Protein AF-A0A945YII3-F1 (afdb_monomer_lite)

pLDDT: mean 73.02, std 13.44, range [44.12, 91.0]

Structure (mmCIF, N/CA/C/O backbone):
data_AF-A0A945YII3-F1
#
_entry.id   AF-A0A945YII3-F1
#
loop_
_atom_site.group_PDB
_atom_site.id
_atom_site.type_symbol
_atom_site.label_atom_id
_atom_site.label_alt_id
_atom_site.label_comp_id
_atom_site.label_asym_id
_atom_site.label_entity_id
_atom_site.label_seq_id
_atom_site.pdbx_PDB_ins_code
_atom_site.Cartn_x
_atom_site.Cartn_y
_atom_site.Cartn_z
_atom_site.occupancy
_atom_site.B_iso_or_equiv
_atom_site.auth_seq_id
_atom_site.auth_comp_id
_atom_site.auth_asym_id
_atom_site.auth_atom_id
_atom_site.pdbx_PDB_model_num
ATOM 1 N N . GLY A 1 1 ? 4.136 -10.568 -0.732 1.00 59.59 1 GLY A N 1
ATOM 2 C CA . GLY A 1 1 ? 5.066 -9.845 0.156 1.00 59.59 1 GLY A CA 1
ATOM 3 C C . GLY A 1 1 ? 4.601 -8.421 0.384 1.00 59.59 1 GLY A C 1
ATOM 4 O O . GLY A 1 1 ? 4.103 -8.133 1.459 1.00 59.59 1 GLY A O 1
ATOM 5 N N . TYR A 1 2 ? 4.696 -7.560 -0.635 1.00 69.31 2 TYR A N 1
ATOM 6 C CA . TYR A 1 2 ? 4.337 -6.136 -0.545 1.00 69.31 2 TYR A CA 1
ATOM 7 C C . TYR A 1 2 ? 2.895 -5.870 -0.062 1.00 69.31 2 TYR A C 1
ATOM 9 O O . TYR A 1 2 ? 2.697 -5.100 0.868 1.00 69.31 2 TYR A O 1
ATOM 17 N N . SER A 1 3 ? 1.903 -6.601 -0.580 1.00 70.44 3 SER A N 1
ATOM 18 C CA . SER A 1 3 ? 0.491 -6.481 -0.163 1.00 70.44 3 SER A CA 1
ATOM 19 C C . SER A 1 3 ? 0.205 -6.881 1.295 1.00 70.44 3 SER A C 1
ATOM 21 O O . SER A 1 3 ? -0.774 -6.436 1.895 1.00 70.44 3 SER A O 1
ATOM 23 N N . ILE A 1 4 ? 1.061 -7.715 1.900 1.00 77.50 4 ILE A N 1
ATOM 24 C CA . ILE A 1 4 ? 0.926 -8.106 3.312 1.00 77.50 4 ILE A CA 1
ATOM 25 C C . ILE A 1 4 ? 1.298 -6.926 4.216 1.00 77.50 4 ILE A C 1
ATOM 27 O O . ILE A 1 4 ? 0.677 -6.751 5.261 1.00 77.50 4 ILE A O 1
ATOM 31 N N . ASN A 1 5 ? 2.251 -6.087 3.795 1.00 80.31 5 ASN A N 1
ATOM 32 C CA . ASN A 1 5 ? 2.647 -4.894 4.541 1.00 80.31 5 ASN A CA 1
ATOM 33 C C . ASN A 1 5 ? 1.463 -3.929 4.716 1.00 80.31 5 ASN A C 1
ATOM 35 O O . ASN A 1 5 ? 1.183 -3.503 5.832 1.00 80.31 5 ASN A O 1
ATOM 39 N N . ASP A 1 6 ? 0.704 -3.670 3.649 1.00 76.62 6 ASP A N 1
ATOM 40 C CA . ASP A 1 6 ? -0.496 -2.825 3.726 1.00 76.62 6 ASP A CA 1
ATOM 41 C C . ASP A 1 6 ? -1.570 -3.432 4.640 1.00 76.62 6 ASP A C 1
ATOM 43 O O . ASP A 1 6 ? -2.209 -2.735 5.427 1.00 76.62 6 ASP A O 1
ATOM 47 N N . THR A 1 7 ? -1.719 -4.755 4.598 1.00 76.31 7 THR A N 1
ATOM 48 C CA . THR A 1 7 ? -2.698 -5.486 5.409 1.00 76.31 7 THR A CA 1
ATOM 49 C C . THR A 1 7 ? -2.372 -5.416 6.907 1.00 76.31 7 THR A C 1
ATOM 51 O O . THR A 1 7 ? -3.257 -5.141 7.717 1.00 76.31 7 THR A O 1
ATOM 54 N N . ILE A 1 8 ? -1.103 -5.605 7.290 1.00 82.81 8 ILE A N 1
ATOM 55 C CA . ILE A 1 8 ? -0.662 -5.546 8.694 1.00 82.81 8 ILE A CA 1
ATOM 56 C C . ILE A 1 8 ? -0.890 -4.147 9.274 1.00 82.81 8 ILE A C 1
ATOM 58 O O . ILE A 1 8 ? -1.444 -4.035 10.364 1.00 82.81 8 ILE A O 1
ATOM 62 N N . VAL A 1 9 ? -0.526 -3.086 8.545 1.00 82.25 9 VAL A N 1
ATOM 63 C CA . VAL A 1 9 ? -0.659 -1.703 9.041 1.00 82.25 9 VAL A CA 1
ATOM 64 C C . VAL A 1 9 ? -2.130 -1.319 9.247 1.00 82.25 9 VAL A C 1
ATOM 66 O O . VAL A 1 9 ? -2.460 -0.659 10.233 1.00 82.25 9 VAL A O 1
ATOM 69 N N . VAL A 1 10 ? -3.033 -1.752 8.358 1.00 78.25 10 VAL A N 1
ATOM 70 C CA . VAL A 1 10 ? -4.478 -1.504 8.507 1.00 78.25 10 VAL A CA 1
ATOM 71 C C . VAL A 1 10 ? -5.037 -2.229 9.734 1.00 78.25 10 VAL A C 1
ATOM 73 O O . VAL A 1 10 ? -5.732 -1.612 10.543 1.00 78.25 10 VAL A O 1
ATOM 76 N N . PHE A 1 11 ? -4.722 -3.516 9.912 1.00 81.81 11 PHE A N 1
ATOM 77 C CA . PHE A 1 11 ? -5.215 -4.283 11.061 1.00 81.81 11 PHE A CA 1
ATOM 78 C C . PHE A 1 11 ? -4.643 -3.802 12.394 1.00 81.81 11 PHE A C 1
ATOM 80 O O . PHE A 1 11 ? -5.370 -3.768 13.390 1.00 81.81 11 PHE A O 1
ATOM 87 N N . ASP A 1 12 ? -3.373 -3.405 12.416 1.00 85.69 12 ASP A N 1
ATOM 88 C CA . ASP A 1 12 ? -2.735 -2.848 13.605 1.00 85.69 12 ASP A CA 1
ATOM 89 C C . ASP A 1 12 ? -3.417 -1.540 14.026 1.00 85.69 12 ASP A C 1
ATOM 91 O O . ASP A 1 12 ? -3.818 -1.388 15.182 1.00 85.69 12 ASP A O 1
ATOM 95 N N . ARG A 1 13 ? -3.713 -0.645 13.070 1.00 85.44 13 ARG A N 1
ATOM 96 C CA . ARG A 1 13 ? -4.408 0.608 13.389 1.00 85.44 13 ARG A CA 1
ATOM 97 C C . ARG A 1 13 ? -5.836 0.398 13.874 1.00 85.44 13 ARG A C 1
ATOM 99 O O . ARG A 1 13 ? -6.279 1.114 14.768 1.00 85.44 13 ARG A O 1
ATOM 106 N N . ILE A 1 14 ? -6.560 -0.575 13.321 1.00 79.75 14 ILE A N 1
ATOM 107 C CA . ILE A 1 14 ? -7.900 -0.925 13.812 1.00 79.75 14 ILE A CA 1
ATOM 108 C C . ILE A 1 14 ? -7.822 -1.378 15.277 1.00 79.75 14 ILE A C 1
ATOM 110 O O . ILE A 1 14 ? -8.618 -0.917 16.094 1.00 79.75 14 ILE A O 1
ATOM 114 N N . ARG A 1 15 ? -6.843 -2.223 15.638 1.00 81.12 15 ARG A N 1
ATOM 115 C CA . ARG A 1 15 ? -6.616 -2.634 17.037 1.00 81.12 15 ARG A CA 1
ATOM 116 C C . ARG A 1 15 ? -6.259 -1.456 17.941 1.00 81.12 15 ARG A C 1
ATOM 118 O O . ARG A 1 15 ? -6.734 -1.393 19.072 1.00 81.12 15 ARG A O 1
ATOM 125 N N . GLU A 1 16 ? -5.444 -0.528 17.455 1.00 82.38 16 GLU A N 1
ATOM 126 C CA . GLU A 1 16 ? -5.038 0.653 18.214 1.00 82.38 16 GLU A CA 1
ATOM 127 C C . GLU A 1 16 ? -6.215 1.609 18.474 1.00 82.38 16 GLU A C 1
ATOM 129 O O . GLU A 1 16 ? -6.444 2.016 19.613 1.00 82.38 16 GLU A O 1
ATOM 134 N N . GLU A 1 17 ? -7.018 1.920 17.450 1.00 81.19 17 GLU A N 1
ATOM 135 C CA . GLU A 1 17 ? -8.185 2.806 17.580 1.00 81.19 17 GLU A CA 1
ATOM 136 C C . GLU A 1 17 ? -9.286 2.196 18.462 1.00 81.19 17 GLU A C 1
ATOM 138 O O . GLU A 1 17 ? -9.948 2.935 19.191 1.00 81.19 17 GLU A O 1
ATOM 143 N N . LEU A 1 18 ? -9.436 0.864 18.460 1.00 75.62 18 LEU A N 1
ATOM 144 C CA . LEU A 1 18 ? -10.326 0.133 19.373 1.00 75.62 18 LEU A CA 1
ATOM 145 C C . LEU A 1 18 ? -9.915 0.277 20.843 1.00 75.62 18 LEU A C 1
ATOM 147 O O . LEU A 1 18 ? -10.773 0.329 21.720 1.00 75.62 18 LEU A O 1
ATOM 151 N N . LYS A 1 19 ? -8.609 0.344 21.126 1.00 77.12 19 LYS A N 1
ATOM 152 C CA . LYS A 1 19 ? -8.090 0.524 22.488 1.00 77.12 19 LYS A CA 1
ATOM 153 C C . LYS A 1 19 ? -8.186 1.978 22.955 1.00 77.12 19 LYS A C 1
ATOM 155 O O . LYS A 1 19 ? -8.417 2.217 24.136 1.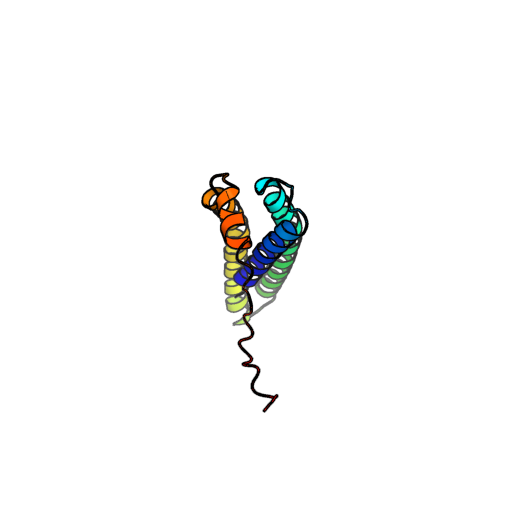00 77.12 19 LYS A O 1
ATOM 160 N N . LEU A 1 20 ? -7.976 2.933 22.048 1.00 77.62 20 LEU A N 1
ATOM 161 C CA . LEU A 1 20 ? -7.976 4.367 22.353 1.00 77.62 20 LEU A CA 1
ATOM 162 C C . LEU A 1 20 ? -9.386 4.949 22.520 1.00 77.62 20 LEU A C 1
ATOM 164 O O . LEU A 1 20 ? -9.550 5.885 23.295 1.00 77.62 20 LEU A O 1
ATOM 168 N N . ASN A 1 21 ? -10.391 4.405 21.824 1.00 72.81 21 ASN A N 1
ATOM 169 C CA . ASN A 1 21 ? -11.757 4.934 21.847 1.00 72.81 21 ASN A CA 1
ATOM 170 C C . ASN A 1 21 ? -12.791 3.839 22.195 1.00 72.81 21 ASN A C 1
ATOM 172 O O . ASN A 1 21 ? -13.538 3.389 21.319 1.00 72.81 21 ASN A O 1
ATOM 176 N N . PRO A 1 22 ? -12.860 3.402 23.468 1.00 66.81 22 PRO A N 1
ATOM 177 C CA . PRO A 1 22 ? -13.756 2.322 23.890 1.00 66.81 22 P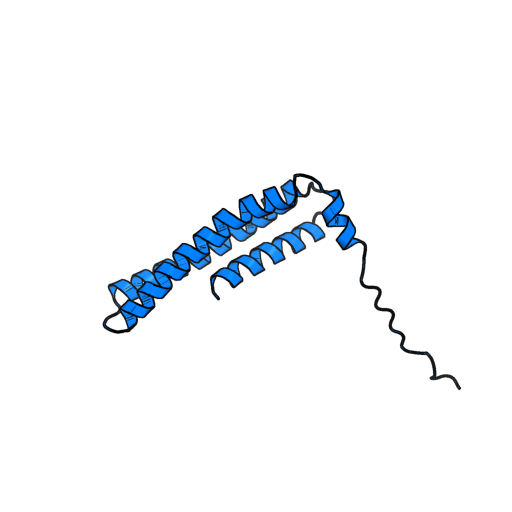RO A CA 1
ATOM 178 C C . PRO A 1 22 ? -15.250 2.670 23.738 1.00 66.81 22 PRO A C 1
ATOM 180 O O . PRO A 1 22 ? -16.057 1.801 23.412 1.00 66.81 22 PRO A O 1
ATOM 183 N N . ASP A 1 23 ? -15.637 3.942 23.877 1.00 67.56 23 ASP A N 1
ATOM 184 C CA . ASP A 1 23 ? -17.052 4.347 23.872 1.00 67.56 23 ASP A CA 1
ATOM 185 C C . ASP A 1 23 ? -17.642 4.564 22.459 1.00 67.56 23 ASP A C 1
ATOM 187 O O . ASP A 1 23 ? -18.852 4.433 22.243 1.00 67.56 23 ASP A O 1
ATOM 191 N N . THR A 1 24 ? -16.810 4.807 21.441 1.00 68.38 24 THR A N 1
ATOM 192 C CA . THR A 1 24 ? -17.260 5.107 20.064 1.00 68.38 24 THR A CA 1
ATOM 193 C C . THR A 1 24 ? -17.713 3.879 19.286 1.00 68.38 24 THR A C 1
ATOM 195 O O . THR A 1 24 ? -17.056 2.844 19.306 1.00 68.38 24 THR A O 1
ATOM 198 N N . LYS A 1 25 ? -18.813 4.001 18.527 1.00 74.44 25 LYS A N 1
ATOM 199 C CA . LYS A 1 25 ? -19.362 2.912 17.699 1.00 74.44 25 LYS A CA 1
ATOM 200 C C . LYS A 1 25 ? -18.262 2.274 16.853 1.00 74.44 25 LYS A C 1
ATOM 202 O O . LYS A 1 25 ? -17.503 2.976 16.197 1.00 74.44 25 LYS A O 1
ATOM 207 N N . LEU A 1 26 ? -18.244 0.941 16.801 1.00 68.31 26 LEU A N 1
ATOM 208 C CA . LEU A 1 26 ? -17.283 0.159 16.012 1.00 68.31 26 LEU A CA 1
ATOM 209 C C . LEU A 1 26 ? -17.144 0.699 14.576 1.00 68.31 26 LEU A C 1
ATOM 211 O O . LEU A 1 26 ? -16.043 0.889 14.080 1.00 68.31 26 LEU A O 1
ATOM 215 N N 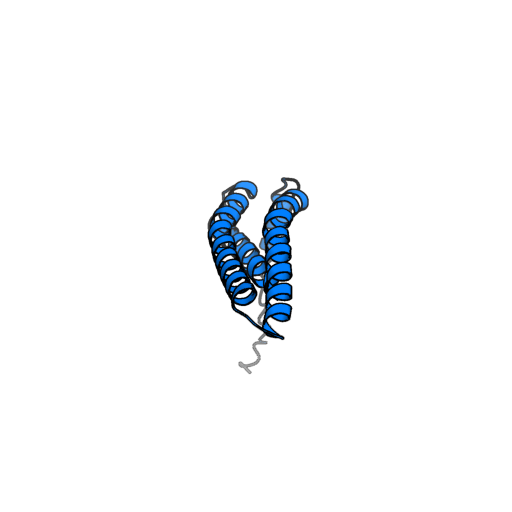. ARG A 1 27 ? -18.261 1.060 13.935 1.00 68.50 27 ARG A N 1
ATOM 216 C CA . ARG A 1 27 ? -18.253 1.683 12.602 1.00 68.50 27 ARG A CA 1
ATOM 217 C C . ARG A 1 27 ? -17.397 2.948 12.518 1.00 68.50 27 ARG A C 1
ATOM 219 O O . ARG A 1 27 ? -16.655 3.098 11.553 1.00 68.50 27 ARG A O 1
ATOM 226 N N . ASP A 1 28 ? -17.487 3.819 13.515 1.00 73.94 28 ASP A N 1
ATOM 227 C CA . ASP A 1 28 ? -16.764 5.090 13.538 1.00 73.94 28 ASP A CA 1
ATOM 228 C C . ASP A 1 28 ? -15.274 4.856 13.802 1.00 73.94 28 ASP A C 1
ATOM 230 O O . ASP A 1 28 ? -14.435 5.441 13.122 1.00 73.94 28 ASP A O 1
ATOM 234 N N . VAL A 1 29 ? -14.942 3.922 14.702 1.00 75.81 29 VAL A N 1
ATOM 235 C CA . VAL A 1 29 ? -13.559 3.503 14.993 1.00 75.81 29 VAL A CA 1
ATOM 236 C C . VAL A 1 29 ? -12.868 2.979 13.738 1.00 75.81 29 VAL A C 1
ATOM 238 O O . VAL A 1 29 ? -11.764 3.407 13.407 1.00 75.81 29 VAL A O 1
ATOM 241 N N . ILE A 1 30 ? -13.528 2.088 12.998 1.00 72.06 30 ILE A N 1
ATOM 242 C CA . ILE A 1 30 ? -12.972 1.532 11.763 1.00 72.06 30 ILE A CA 1
ATOM 243 C C . ILE A 1 30 ? -12.880 2.566 10.659 1.00 72.06 30 ILE A C 1
ATOM 245 O O . ILE A 1 30 ? -11.853 2.629 9.991 1.00 72.06 30 ILE A O 1
ATOM 249 N N . ASN A 1 31 ? -13.905 3.394 10.471 1.00 77.25 31 ASN A N 1
ATOM 250 C CA . ASN A 1 31 ? -13.843 4.449 9.468 1.00 77.25 31 ASN A CA 1
ATOM 251 C C . ASN A 1 31 ? -12.681 5.415 9.760 1.00 77.25 31 ASN A C 1
ATOM 253 O O . ASN A 1 31 ? -11.945 5.803 8.856 1.00 77.25 31 ASN A O 1
ATOM 257 N N . ASN A 1 32 ? -12.460 5.747 11.034 1.00 79.81 32 ASN A N 1
ATOM 258 C CA . ASN A 1 32 ? -11.349 6.592 11.458 1.00 79.81 32 ASN A CA 1
ATOM 259 C C . ASN A 1 32 ? -9.987 5.904 11.260 1.00 79.81 32 ASN A C 1
ATOM 261 O O . ASN A 1 32 ? -9.055 6.517 10.741 1.00 79.81 32 ASN A O 1
ATOM 265 N N . ALA A 1 33 ? -9.876 4.621 11.624 1.00 78.81 33 ALA A N 1
ATOM 266 C CA . ALA A 1 33 ? -8.667 3.823 11.425 1.00 78.81 33 ALA A CA 1
ATOM 267 C C . ALA A 1 33 ? -8.300 3.712 9.939 1.00 78.81 33 ALA A C 1
ATOM 269 O O . ALA A 1 33 ? -7.157 3.975 9.563 1.00 78.81 33 ALA A O 1
ATOM 270 N N . ILE A 1 34 ? -9.279 3.386 9.089 1.00 78.56 34 ILE A N 1
ATOM 271 C CA . ILE A 1 34 ? -9.099 3.267 7.641 1.00 78.56 34 ILE A CA 1
ATOM 272 C C . ILE A 1 34 ? -8.662 4.608 7.065 1.00 78.56 34 ILE A C 1
ATOM 274 O O . ILE A 1 34 ? -7.628 4.652 6.410 1.00 78.56 34 ILE A O 1
ATOM 278 N N . ASN A 1 35 ? -9.359 5.710 7.358 1.00 82.12 35 ASN A N 1
ATOM 279 C CA . ASN A 1 35 ? -8.998 7.024 6.816 1.00 82.12 35 ASN A CA 1
ATOM 280 C C . ASN A 1 35 ? -7.575 7.463 7.202 1.00 82.12 35 ASN A C 1
ATOM 282 O O . ASN A 1 35 ? -6.872 8.049 6.381 1.00 82.12 35 ASN A O 1
ATOM 286 N N . LYS A 1 36 ? -7.111 7.141 8.418 1.00 82.56 36 LYS A N 1
ATOM 287 C CA . LYS A 1 36 ? -5.740 7.454 8.859 1.00 82.56 36 LYS A CA 1
ATOM 288 C C . LYS A 1 36 ? -4.676 6.641 8.122 1.00 82.56 36 LYS A C 1
ATOM 290 O O . LYS A 1 36 ? -3.630 7.182 7.767 1.00 82.56 36 LYS A O 1
ATOM 295 N N . VAL A 1 37 ? -4.912 5.348 7.901 1.00 82.06 37 VAL A N 1
ATOM 296 C CA . VAL A 1 37 ? -3.930 4.469 7.238 1.00 82.06 37 VAL A CA 1
ATOM 297 C C . VAL A 1 37 ? -4.003 4.565 5.716 1.00 82.06 37 VAL A C 1
ATOM 299 O O . VAL A 1 37 ? -2.990 4.371 5.045 1.00 82.06 37 VAL A O 1
ATOM 302 N N . PHE A 1 38 ? -5.164 4.923 5.169 1.00 80.62 38 PHE A N 1
ATOM 303 C CA . PHE A 1 38 ? -5.430 4.982 3.736 1.00 80.62 38 PHE A CA 1
ATOM 304 C C . PHE A 1 38 ? -4.446 5.892 3.003 1.00 80.62 38 PHE A C 1
ATOM 306 O O . PHE A 1 38 ? -3.772 5.441 2.081 1.00 80.62 38 PHE A O 1
ATOM 313 N N . THR A 1 39 ? -4.275 7.135 3.460 1.00 82.56 39 THR A N 1
ATOM 314 C CA . THR A 1 39 ? -3.342 8.084 2.832 1.00 82.56 39 THR A CA 1
ATOM 315 C C . THR A 1 39 ? -1.905 7.568 2.865 1.00 82.56 39 THR A C 1
ATOM 317 O O . THR A 1 39 ? -1.186 7.670 1.875 1.00 82.56 39 THR A O 1
ATOM 320 N N . ARG A 1 40 ? -1.477 6.958 3.977 1.00 82.38 40 ARG A N 1
ATOM 321 C CA . ARG A 1 40 ? -0.118 6.414 4.114 1.00 82.38 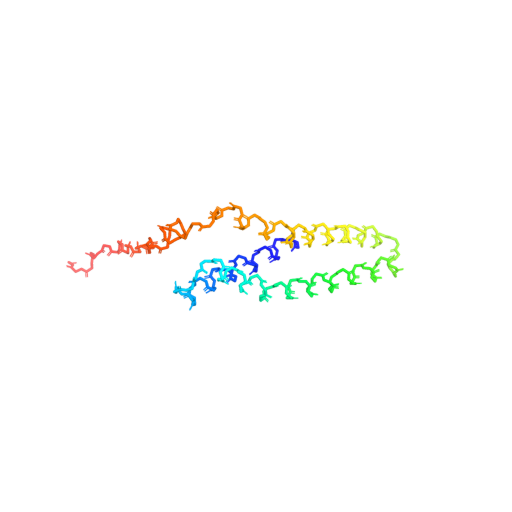40 ARG A CA 1
ATOM 322 C C . ARG A 1 40 ? 0.117 5.216 3.190 1.00 82.38 40 ARG A C 1
ATOM 324 O O . ARG A 1 40 ? 1.149 5.161 2.522 1.00 82.38 40 ARG A O 1
ATOM 331 N N . SER A 1 41 ? -0.817 4.267 3.155 1.00 81.75 41 SER A N 1
ATOM 332 C CA . SER A 1 41 ? -0.730 3.069 2.308 1.00 81.75 41 SER A CA 1
ATOM 333 C C . SER A 1 41 ? -0.785 3.443 0.823 1.00 81.75 41 SER A C 1
ATOM 335 O O . SER A 1 41 ? 0.047 2.995 0.031 1.00 81.75 41 SER A O 1
ATOM 337 N N . LEU A 1 42 ? -1.665 4.377 0.454 1.00 82.31 42 LEU A N 1
ATOM 338 C CA . LEU A 1 42 ? -1.755 4.897 -0.907 1.00 82.31 42 LEU A CA 1
ATOM 339 C C . LEU A 1 42 ? -0.474 5.631 -1.335 1.00 82.31 42 LEU A C 1
ATOM 341 O O . LEU A 1 42 ? 0.019 5.400 -2.431 1.00 82.31 42 LEU A O 1
ATOM 345 N N . LEU A 1 43 ? 0.114 6.473 -0.479 1.00 85.12 43 LEU A N 1
ATOM 346 C CA . LEU A 1 43 ? 1.367 7.174 -0.799 1.00 85.12 43 LEU A CA 1
ATOM 347 C C . LEU A 1 43 ? 2.559 6.220 -0.939 1.00 85.12 43 LEU A C 1
ATOM 349 O O . LEU A 1 43 ? 3.383 6.374 -1.844 1.00 85.12 43 LEU A O 1
ATOM 353 N N . THR A 1 44 ? 2.650 5.218 -0.062 1.00 86.25 44 THR A N 1
ATOM 354 C CA . THR A 1 44 ? 3.735 4.225 -0.098 1.00 86.25 44 THR A CA 1
ATOM 355 C C . THR A 1 44 ? 3.657 3.390 -1.375 1.00 86.25 44 THR A C 1
ATOM 357 O O . THR A 1 44 ? 4.667 3.156 -2.045 1.00 86.25 44 THR A O 1
ATOM 360 N N . SER A 1 45 ? 2.448 2.992 -1.761 1.00 83.75 45 SER A N 1
ATOM 361 C CA . SER A 1 45 ? 2.215 2.234 -2.984 1.00 83.75 45 SER A CA 1
ATOM 362 C C . SER A 1 45 ? 2.319 3.052 -4.263 1.00 83.75 45 SER A C 1
ATOM 364 O O . SER A 1 45 ? 2.926 2.586 -5.223 1.00 83.75 45 SER A O 1
ATOM 366 N N . ALA A 1 46 ? 1.866 4.303 -4.266 1.00 85.81 46 ALA A N 1
ATOM 367 C CA . ALA A 1 46 ? 2.092 5.220 -5.378 1.00 85.81 46 ALA A CA 1
ATOM 368 C C . ALA A 1 46 ? 3.591 5.454 -5.617 1.00 85.81 46 ALA A C 1
ATOM 370 O O . ALA A 1 46 ? 4.045 5.426 -6.756 1.00 85.81 46 ALA A O 1
ATOM 371 N N . THR A 1 47 ? 4.385 5.615 -4.555 1.00 89.31 47 THR A N 1
ATOM 372 C CA . THR A 1 47 ? 5.841 5.792 -4.681 1.00 89.31 47 THR A CA 1
ATOM 373 C C . THR A 1 47 ? 6.513 4.561 -5.293 1.00 89.31 47 THR A C 1
ATOM 375 O O . THR A 1 47 ? 7.355 4.698 -6.179 1.00 89.31 47 THR A O 1
ATOM 378 N N . THR A 1 48 ? 6.130 3.351 -4.872 1.00 88.19 48 THR A N 1
ATOM 379 C CA . THR A 1 48 ? 6.683 2.117 -5.464 1.00 88.19 48 THR A CA 1
ATOM 380 C C . THR A 1 48 ? 6.216 1.891 -6.898 1.00 88.19 48 THR A C 1
ATOM 382 O O . THR A 1 48 ? 7.000 1.417 -7.716 1.00 88.19 48 THR A O 1
ATOM 385 N N . PHE A 1 49 ? 4.987 2.289 -7.230 1.00 87.12 49 PHE A N 1
ATOM 386 C CA . PHE A 1 49 ? 4.468 2.275 -8.596 1.00 87.12 49 PHE A CA 1
ATOM 387 C C . PHE A 1 49 ? 5.212 3.260 -9.510 1.00 87.12 49 PHE A C 1
ATOM 389 O O . PHE A 1 49 ? 5.590 2.915 -10.624 1.00 87.12 49 PHE A O 1
ATOM 396 N N . LEU A 1 50 ? 5.495 4.474 -9.032 1.00 89.19 50 LEU A N 1
ATOM 397 C CA . LEU A 1 50 ? 6.305 5.444 -9.773 1.00 89.19 50 LEU A CA 1
ATOM 398 C C . LEU A 1 50 ? 7.738 4.940 -9.978 1.00 89.19 50 LEU A C 1
ATOM 400 O O . LEU A 1 50 ? 8.285 5.069 -11.073 1.00 89.19 50 LEU A O 1
ATOM 404 N N . ALA A 1 51 ? 8.332 4.320 -8.955 1.00 90.31 51 ALA A N 1
ATOM 405 C CA . ALA A 1 51 ? 9.655 3.716 -9.062 1.00 90.31 51 ALA A CA 1
ATOM 406 C C . ALA A 1 51 ? 9.677 2.548 -10.065 1.00 90.31 51 ALA A C 1
ATOM 408 O O . ALA A 1 51 ? 10.598 2.464 -10.875 1.00 90.31 51 ALA A O 1
ATOM 409 N N . SER A 1 52 ? 8.663 1.674 -10.062 1.00 88.94 52 SER A N 1
ATOM 410 C CA . SER A 1 52 ? 8.582 0.566 -11.022 1.00 88.94 52 SER A CA 1
ATOM 411 C C . SER A 1 52 ? 8.354 1.055 -12.452 1.00 88.94 52 SER A C 1
ATOM 413 O O . SER A 1 52 ? 8.963 0.510 -13.367 1.00 88.94 52 SER A O 1
ATOM 415 N N . ILE A 1 53 ? 7.577 2.125 -12.658 1.00 89.81 53 ILE A N 1
ATOM 416 C CA . ILE A 1 53 ? 7.438 2.782 -13.968 1.00 89.81 53 ILE A CA 1
ATOM 417 C C . ILE A 1 53 ? 8.773 3.350 -14.447 1.00 89.81 53 ILE A C 1
ATOM 419 O O . ILE A 1 53 ? 9.146 3.142 -15.600 1.00 89.81 53 ILE A O 1
ATOM 423 N N . ALA A 1 54 ? 9.510 4.048 -13.581 1.00 91.00 54 ALA A N 1
ATOM 424 C CA . ALA A 1 54 ? 10.819 4.582 -13.946 1.00 91.00 54 ALA A CA 1
ATOM 425 C C . ALA A 1 54 ? 11.785 3.450 -14.341 1.00 91.00 54 ALA A C 1
ATOM 427 O O . ALA A 1 54 ? 12.463 3.540 -15.364 1.00 91.00 54 ALA A O 1
ATOM 428 N N . LEU A 1 55 ? 11.786 2.344 -13.592 1.00 90.19 55 LEU A N 1
ATOM 429 C CA . LEU A 1 55 ? 12.556 1.148 -13.938 1.00 90.19 55 LEU A CA 1
ATOM 430 C C . LEU A 1 55 ? 12.071 0.481 -15.227 1.00 90.19 55 LEU A C 1
ATOM 432 O O . LEU A 1 55 ? 12.880 -0.092 -15.939 1.00 90.19 55 LEU A O 1
ATOM 436 N N . PHE A 1 56 ? 10.785 0.554 -15.557 1.00 87.62 56 PHE A N 1
ATOM 437 C CA . PHE A 1 56 ? 10.263 -0.016 -16.794 1.00 87.62 56 PHE A CA 1
ATOM 438 C C . PHE A 1 56 ? 10.672 0.805 -18.026 1.00 87.62 56 PHE A C 1
ATOM 440 O O . PHE A 1 56 ? 11.037 0.232 -19.048 1.00 87.62 56 PHE A O 1
ATOM 447 N N . ILE A 1 57 ? 10.654 2.140 -17.930 1.00 88.38 57 ILE A N 1
ATOM 448 C CA . ILE A 1 57 ? 10.997 3.042 -19.044 1.00 88.38 57 ILE A CA 1
ATOM 449 C C . ILE A 1 57 ? 12.513 3.102 -19.274 1.00 88.38 57 ILE A C 1
ATOM 451 O O . ILE A 1 57 ? 12.960 3.064 -20.418 1.00 88.38 57 ILE A O 1
ATOM 455 N N . TRP A 1 58 ? 13.306 3.205 -18.203 1.00 89.56 58 TRP A N 1
ATOM 456 C CA . TRP A 1 58 ? 14.768 3.331 -18.293 1.00 89.56 58 TRP A CA 1
ATOM 457 C C . TRP A 1 58 ? 15.524 2.012 -18.099 1.00 89.56 58 TRP A C 1
ATOM 459 O O . TRP A 1 58 ? 16.724 1.951 -18.370 1.00 89.56 58 TRP A O 1
ATOM 469 N N . GLY A 1 59 ? 14.867 0.953 -17.627 1.00 83.88 59 GLY A N 1
ATOM 470 C CA . GLY A 1 59 ? 15.486 -0.356 -17.441 1.00 83.88 59 GLY A CA 1
ATOM 471 C C . GLY A 1 59 ? 15.539 -1.141 -18.745 1.00 83.88 59 GLY A C 1
ATOM 472 O O . GLY A 1 59 ? 14.513 -1.447 -19.347 1.00 83.88 59 GLY A O 1
ATOM 473 N N . GLY A 1 60 ? 16.751 -1.493 -19.167 1.00 87.50 60 GLY A N 1
ATOM 474 C CA . GLY A 1 60 ? 16.997 -2.371 -20.310 1.00 87.50 60 GLY A CA 1
ATOM 475 C C . GLY A 1 60 ? 17.205 -3.834 -19.906 1.00 87.50 60 GLY A C 1
ATOM 476 O O . GLY A 1 60 ? 17.607 -4.141 -18.781 1.00 87.50 60 GLY A O 1
ATOM 477 N N . GLY A 1 61 ? 16.974 -4.746 -20.854 1.00 88.56 61 GLY A N 1
ATOM 478 C CA . GLY A 1 61 ? 17.212 -6.182 -20.677 1.00 88.56 61 GLY A CA 1
ATOM 479 C C . GLY A 1 61 ? 16.327 -6.803 -19.591 1.00 88.56 61 GLY A C 1
ATOM 480 O O . GLY A 1 61 ? 15.138 -6.514 -19.512 1.00 88.56 61 GLY A O 1
ATOM 481 N N . VAL A 1 62 ? 16.924 -7.626 -18.723 1.00 89.94 62 VAL A N 1
ATOM 482 C CA . VAL A 1 62 ? 16.237 -8.392 -17.657 1.00 89.94 62 VAL A CA 1
ATOM 483 C C . VAL A 1 62 ? 15.504 -7.494 -16.644 1.00 89.94 62 VAL A C 1
ATOM 485 O O . VAL A 1 62 ? 14.544 -7.911 -16.000 1.00 89.94 62 VAL A O 1
ATOM 488 N N . ILE A 1 63 ? 15.937 -6.239 -16.498 1.00 90.62 63 ILE A N 1
ATOM 489 C CA . ILE A 1 63 ? 15.341 -5.281 -15.555 1.00 90.62 63 ILE A CA 1
ATOM 490 C C . ILE A 1 63 ? 13.922 -4.896 -15.991 1.00 90.62 63 ILE A C 1
ATOM 492 O O . ILE A 1 63 ? 13.086 -4.617 -15.135 1.00 90.62 63 ILE A O 1
ATOM 496 N N . ASN A 1 64 ? 13.625 -4.930 -17.293 1.00 88.25 64 ASN A N 1
ATOM 497 C CA . ASN A 1 64 ? 12.292 -4.631 -17.808 1.00 88.25 64 ASN A CA 1
ATOM 498 C C . ASN A 1 64 ? 11.269 -5.704 -17.390 1.00 88.25 64 ASN A C 1
ATOM 500 O O . ASN A 1 64 ? 10.203 -5.360 -16.881 1.00 88.25 64 ASN A O 1
ATOM 504 N N . ASP A 1 65 ? 11.635 -6.987 -17.486 1.00 89.12 65 ASP A N 1
ATOM 505 C CA . ASP A 1 65 ? 10.789 -8.114 -17.059 1.00 89.12 65 ASP A CA 1
ATOM 506 C C . ASP A 1 65 ? 10.518 -8.080 -15.545 1.00 89.12 65 ASP A C 1
ATOM 508 O O . ASP A 1 65 ? 9.400 -8.332 -15.077 1.00 89.12 65 ASP A O 1
ATOM 512 N N . LEU A 1 66 ? 11.538 -7.704 -14.766 1.00 89.56 66 LEU A N 1
ATOM 513 C CA . LEU A 1 66 ? 11.411 -7.497 -13.325 1.00 89.56 66 LEU A CA 1
ATOM 514 C C . LEU A 1 66 ? 10.510 -6.293 -13.003 1.00 89.56 66 LEU A C 1
ATOM 516 O O . LEU A 1 66 ? 9.637 -6.370 -12.137 1.00 89.56 66 LEU A O 1
ATOM 520 N N . ALA A 1 67 ? 10.692 -5.174 -13.704 1.00 88.44 67 ALA A N 1
ATOM 521 C CA . ALA A 1 67 ? 9.871 -3.982 -13.526 1.00 88.44 67 ALA A CA 1
ATOM 522 C C . ALA A 1 67 ? 8.404 -4.255 -13.890 1.00 88.44 67 ALA A C 1
ATOM 524 O O . ALA A 1 67 ? 7.508 -3.828 -13.164 1.00 88.44 67 ALA A O 1
ATOM 525 N N . PHE A 1 68 ? 8.150 -5.035 -14.945 1.00 88.50 68 PHE A N 1
ATOM 526 C CA . PHE A 1 68 ? 6.811 -5.467 -15.340 1.00 88.50 68 PHE A CA 1
ATOM 527 C C . PHE A 1 68 ? 6.132 -6.311 -14.251 1.00 88.50 68 PHE A C 1
ATOM 529 O O . PHE A 1 68 ? 4.985 -6.045 -13.884 1.00 88.50 68 PHE A O 1
ATOM 536 N N . THR A 1 69 ? 6.846 -7.278 -13.663 1.00 90.06 69 THR A N 1
ATOM 537 C CA . THR A 1 69 ? 6.317 -8.079 -12.543 1.00 90.06 69 THR A CA 1
ATOM 538 C C . THR A 1 69 ? 6.027 -7.226 -11.306 1.00 90.06 69 THR A C 1
ATOM 540 O O . THR A 1 69 ? 4.987 -7.415 -10.668 1.00 90.06 69 THR A O 1
ATOM 543 N N . PHE A 1 70 ? 6.874 -6.241 -10.991 1.00 87.75 70 PHE A N 1
ATOM 544 C CA . PHE A 1 70 ? 6.591 -5.267 -9.930 1.00 87.75 70 PHE A CA 1
ATOM 545 C C . PHE A 1 70 ? 5.368 -4.403 -10.234 1.00 87.75 70 PHE A C 1
ATOM 547 O O . PHE A 1 70 ? 4.556 -4.167 -9.343 1.00 87.75 70 PHE A O 1
ATOM 554 N N . LEU A 1 71 ? 5.210 -3.948 -11.475 1.00 87.69 71 LEU A N 1
ATOM 555 C CA . LEU A 1 71 ? 4.101 -3.093 -11.886 1.00 87.69 71 LEU A CA 1
ATOM 556 C C . LEU A 1 71 ? 2.762 -3.829 -11.747 1.00 87.69 71 LEU A C 1
ATOM 558 O O . LEU A 1 71 ? 1.844 -3.318 -11.105 1.00 87.69 71 LEU A O 1
ATOM 562 N N . VAL A 1 72 ? 2.680 -5.075 -12.224 1.00 86.94 72 VAL A N 1
ATOM 563 C CA . VAL A 1 72 ? 1.494 -5.929 -12.038 1.00 86.94 72 VAL A CA 1
ATOM 564 C C . VAL A 1 72 ? 1.252 -6.234 -10.554 1.00 86.94 72 VAL A C 1
ATOM 566 O O . VAL A 1 72 ? 0.114 -6.157 -10.086 1.00 86.94 72 VAL A O 1
ATOM 569 N N . GLY A 1 73 ? 2.303 -6.542 -9.789 1.00 86.25 73 GLY A N 1
ATOM 570 C CA . GLY A 1 73 ? 2.199 -6.872 -8.364 1.00 86.25 73 GLY A CA 1
ATOM 571 C C . GLY A 1 73 ? 1.743 -5.703 -7.485 1.00 86.25 73 GLY A C 1
ATOM 572 O O . GLY A 1 73 ? 0.923 -5.894 -6.586 1.00 86.25 73 GLY A O 1
ATOM 573 N N . VAL A 1 74 ? 2.229 -4.487 -7.749 1.00 84.62 74 VAL A N 1
ATOM 574 C CA . VAL A 1 74 ? 1.827 -3.283 -7.006 1.00 84.62 74 VAL A CA 1
ATOM 575 C C . 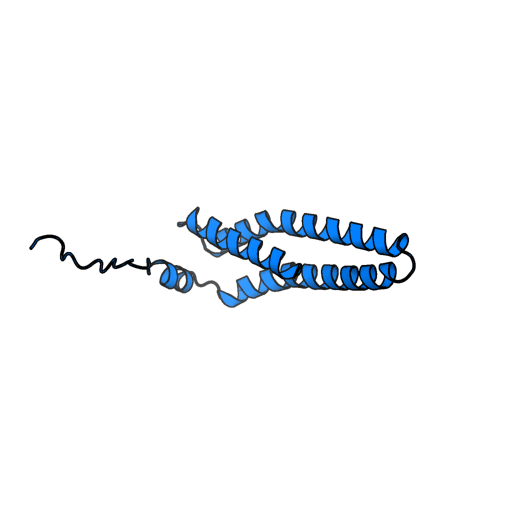VAL A 1 74 ? 0.393 -2.899 -7.350 1.00 84.62 74 VAL A C 1
ATOM 577 O O . VAL A 1 74 ? -0.380 -2.638 -6.430 1.00 84.62 74 VAL A O 1
ATOM 580 N N . VAL A 1 75 ? 0.001 -2.932 -8.630 1.00 81.88 75 VAL A N 1
ATOM 581 C CA . VAL A 1 75 ? -1.374 -2.612 -9.058 1.00 81.88 75 VAL A CA 1
ATOM 582 C C . VAL A 1 75 ? -2.377 -3.605 -8.471 1.00 81.88 75 VAL A C 1
ATOM 584 O O . VAL A 1 75 ? -3.348 -3.200 -7.839 1.00 81.88 75 VAL A O 1
ATOM 587 N N . THR A 1 76 ? -2.138 -4.911 -8.612 1.00 81.75 76 THR A N 1
ATOM 588 C CA . THR A 1 76 ? -3.046 -5.932 -8.058 1.00 81.75 76 THR A CA 1
ATOM 589 C C . THR A 1 76 ? -3.067 -5.924 -6.527 1.00 81.75 76 THR A C 1
ATOM 591 O O . THR A 1 76 ? -4.133 -6.064 -5.929 1.00 81.75 76 THR A O 1
ATOM 594 N N . GLY A 1 77 ? -1.921 -5.694 -5.877 1.00 74.94 77 GLY A N 1
ATOM 595 C CA . GLY A 1 77 ? -1.810 -5.613 -4.420 1.00 74.94 77 GLY A CA 1
ATOM 596 C C . GLY A 1 77 ? -2.532 -4.407 -3.814 1.00 74.94 77 GLY A C 1
ATOM 597 O O . GLY A 1 77 ? -3.276 -4.570 -2.850 1.00 74.94 77 GLY A O 1
ATOM 598 N N . THR A 1 78 ? -2.371 -3.218 -4.400 1.00 69.75 78 THR A N 1
ATOM 599 C CA . THR A 1 78 ? -3.054 -1.995 -3.933 1.00 69.75 78 THR A CA 1
ATOM 600 C C . THR A 1 78 ? -4.550 -2.042 -4.150 1.00 69.75 78 THR A C 1
ATOM 602 O O . THR A 1 78 ? -5.306 -1.741 -3.225 1.00 69.75 78 THR A O 1
ATOM 605 N N . PHE A 1 79 ? -4.990 -2.458 -5.343 1.00 71.88 79 PHE A N 1
ATOM 606 C CA . PHE A 1 79 ? -6.413 -2.629 -5.615 1.00 71.88 79 PHE A CA 1
ATOM 607 C C . PHE A 1 79 ? -7.029 -3.636 -4.645 1.00 71.88 79 PHE A C 1
ATOM 609 O O . PHE A 1 79 ? -8.060 -3.339 -4.050 1.00 71.88 79 PHE A O 1
ATOM 616 N N . SER A 1 80 ? -6.370 -4.775 -4.409 1.00 70.12 80 SER A N 1
ATOM 617 C CA . SER A 1 80 ? -6.820 -5.761 -3.426 1.00 70.12 80 SER A CA 1
ATOM 618 C C . SER A 1 80 ? -6.921 -5.152 -2.023 1.00 70.12 80 SER A C 1
ATOM 620 O O . SER A 1 80 ? -7.985 -5.195 -1.417 1.00 70.12 80 SER A O 1
ATOM 622 N N . SER A 1 81 ? -5.863 -4.536 -1.491 1.00 66.88 81 SER A N 1
ATOM 623 C CA . SER A 1 81 ? -5.893 -4.007 -0.120 1.00 66.88 81 SER A CA 1
ATOM 624 C C . SER A 1 81 ? -6.918 -2.889 0.082 1.00 66.88 81 SER A C 1
ATOM 626 O O . SER A 1 81 ? -7.563 -2.855 1.125 1.00 66.88 81 SER A O 1
ATOM 628 N N . ILE A 1 82 ? -7.129 -2.005 -0.895 1.00 65.62 82 ILE A N 1
ATOM 629 C CA . ILE A 1 82 ? -8.049 -0.867 -0.750 1.00 65.62 82 ILE A CA 1
ATOM 630 C C . ILE A 1 82 ? -9.509 -1.280 -0.994 1.00 65.62 82 ILE A C 1
ATOM 632 O O . ILE A 1 82 ? -10.389 -0.972 -0.181 1.00 65.62 82 ILE A O 1
ATOM 636 N N . PHE A 1 83 ? -9.775 -1.992 -2.096 1.00 63.03 83 PHE A N 1
ATOM 637 C CA . PHE A 1 83 ? -11.137 -2.347 -2.501 1.00 63.03 83 PHE A CA 1
ATOM 638 C C . PHE A 1 83 ? -11.682 -3.588 -1.804 1.00 63.03 83 PHE A C 1
ATOM 640 O O . PHE A 1 83 ? -12.897 -3.736 -1.769 1.00 63.03 83 PHE A O 1
ATOM 647 N N . ILE A 1 84 ? -10.845 -4.466 -1.242 1.00 60.22 84 ILE A N 1
ATOM 648 C CA . ILE A 1 84 ? -11.316 -5.680 -0.557 1.00 60.22 84 ILE A CA 1
ATOM 649 C C . ILE A 1 84 ? -11.392 -5.468 0.957 1.00 60.22 84 ILE A C 1
ATOM 651 O O . ILE A 1 84 ? -12.347 -5.940 1.572 1.00 60.22 84 ILE A O 1
ATOM 655 N N . ALA A 1 85 ? -10.481 -4.698 1.568 1.00 60.59 85 ALA A N 1
ATOM 656 C CA . ALA A 1 85 ? -10.523 -4.457 3.015 1.00 60.59 85 ALA A CA 1
ATOM 657 C C . ALA A 1 85 ? -11.784 -3.690 3.452 1.00 60.59 85 ALA A C 1
ATOM 659 O O . ALA A 1 85 ? -12.419 -4.073 4.433 1.00 60.59 85 ALA A O 1
ATOM 660 N N . SER A 1 86 ? -12.190 -2.658 2.704 1.00 58.53 86 SER A N 1
ATOM 661 C CA . SER A 1 86 ? -13.374 -1.843 3.021 1.00 58.53 86 SER A CA 1
ATOM 662 C C . SER A 1 86 ? -14.692 -2.654 3.050 1.00 58.53 86 SER A C 1
ATOM 664 O O . SER A 1 86 ? -15.400 -2.599 4.062 1.00 58.53 86 SER A O 1
ATOM 666 N N . PRO A 1 87 ? -15.044 -3.454 2.019 1.00 58.41 87 PRO A N 1
ATOM 667 C CA . PRO A 1 87 ? -16.258 -4.268 2.033 1.00 58.41 87 PRO A CA 1
ATOM 668 C C . PRO A 1 87 ? -16.146 -5.527 2.896 1.00 58.41 87 PRO A C 1
ATOM 670 O O . PRO A 1 87 ? -17.140 -5.884 3.522 1.00 58.41 87 PRO A O 1
ATOM 673 N N . ILE A 1 88 ? -14.980 -6.184 3.003 1.00 60.16 88 ILE A N 1
ATOM 674 C CA . ILE A 1 88 ? -14.828 -7.344 3.902 1.00 60.16 88 ILE A CA 1
ATOM 675 C C . ILE A 1 88 ? -15.021 -6.929 5.349 1.00 60.16 88 ILE A C 1
ATOM 677 O O . ILE A 1 88 ? -15.720 -7.618 6.088 1.00 60.16 88 ILE A O 1
ATOM 681 N N . PHE A 1 89 ? -14.469 -5.788 5.756 1.00 58.12 89 PHE A N 1
ATOM 682 C CA . PHE A 1 89 ? -14.654 -5.317 7.118 1.00 58.12 89 PHE A CA 1
ATOM 683 C C . PHE A 1 89 ? -16.133 -5.016 7.415 1.00 58.12 89 PHE A C 1
ATOM 685 O O . PHE A 1 89 ? -16.662 -5.413 8.459 1.00 58.12 89 PHE A O 1
ATOM 692 N N . PHE A 1 90 ? -16.814 -4.355 6.474 1.00 56.56 90 PHE A N 1
ATOM 693 C CA . PHE A 1 90 ? -18.241 -4.045 6.564 1.00 56.56 90 PHE A CA 1
ATOM 694 C C . PHE A 1 90 ? -19.117 -5.306 6.605 1.00 56.56 90 PHE A C 1
ATOM 696 O O . PHE A 1 90 ? -20.067 -5.380 7.386 1.00 56.56 90 PHE A O 1
ATOM 703 N N . TRP A 1 91 ? -18.786 -6.308 5.788 1.00 58.66 91 TRP A N 1
ATOM 704 C CA . TRP A 1 91 ? -19.553 -7.544 5.657 1.00 58.66 91 TRP A CA 1
ATOM 705 C C . TRP A 1 91 ? -19.317 -8.505 6.828 1.00 58.66 91 TRP A C 1
ATOM 707 O O . TRP A 1 91 ? -20.273 -9.078 7.348 1.00 58.66 91 TRP A O 1
ATOM 717 N N . TYR A 1 92 ? -18.074 -8.615 7.307 1.00 57.31 92 TYR A N 1
ATOM 718 C CA . TYR A 1 92 ? -17.697 -9.486 8.424 1.00 57.31 92 TYR A CA 1
ATOM 719 C C . TYR A 1 92 ? -18.374 -9.083 9.738 1.00 57.31 92 TYR A C 1
ATOM 721 O O . TYR A 1 92 ? -18.751 -9.942 10.528 1.00 57.31 92 TYR A O 1
ATOM 729 N N . HIS A 1 93 ? -18.593 -7.785 9.962 1.00 56.41 93 HIS A N 1
ATOM 730 C CA . HIS A 1 93 ? -19.172 -7.320 11.221 1.00 56.41 93 HIS A CA 1
ATOM 731 C C . HIS A 1 93 ? -20.689 -7.160 11.207 1.00 56.41 93 HIS A C 1
ATOM 733 O O . HIS A 1 93 ? -21.243 -6.927 12.275 1.00 56.41 93 HIS A O 1
ATOM 739 N N . LYS A 1 94 ? -21.375 -7.247 10.053 1.00 56.16 94 LYS A N 1
ATOM 740 C CA . LYS A 1 94 ? -22.853 -7.170 9.928 1.00 56.16 94 LYS A CA 1
ATOM 741 C C . LYS A 1 94 ? -23.549 -6.071 10.771 1.00 56.16 94 LYS A C 1
ATOM 743 O O . LYS A 1 94 ? -24.747 -6.139 11.013 1.00 56.16 94 LYS A O 1
ATOM 748 N N . GLY A 1 95 ? -22.819 -5.034 11.193 1.00 54.28 95 GLY A N 1
ATOM 749 C CA . GLY A 1 95 ? -23.301 -3.984 12.093 1.00 54.28 95 GLY A CA 1
ATOM 750 C C . GLY A 1 95 ? -23.376 -4.322 13.591 1.00 54.28 95 GLY A C 1
ATOM 751 O O . GLY A 1 95 ? -23.898 -3.484 14.321 1.00 54.28 95 GLY A O 1
ATOM 752 N N . ASP A 1 96 ? -22.856 -5.457 14.074 1.00 52.28 96 ASP A N 1
ATOM 753 C CA . ASP A 1 96 ? -23.095 -5.913 15.452 1.00 52.28 96 ASP A CA 1
ATOM 754 C C . ASP A 1 96 ? -21.835 -5.893 16.346 1.00 52.28 96 ASP A C 1
ATOM 756 O O . ASP A 1 96 ? -20.901 -6.682 16.199 1.00 52.28 96 ASP A O 1
ATOM 760 N N . ARG A 1 97 ? -21.820 -4.949 17.300 1.00 52.66 97 ARG A N 1
ATOM 761 C CA . ARG A 1 97 ? -20.689 -4.609 18.194 1.00 52.66 97 ARG A CA 1
ATOM 762 C C . ARG A 1 97 ? -20.352 -5.719 19.204 1.00 52.66 97 ARG A C 1
ATOM 764 O O . ARG A 1 97 ? -19.198 -5.876 19.592 1.00 52.66 97 ARG A O 1
ATOM 771 N N . LYS A 1 98 ? -21.351 -6.518 19.596 1.00 53.34 98 LYS A N 1
ATOM 772 C CA . LYS A 1 98 ? -21.275 -7.457 20.733 1.00 53.34 98 LYS A CA 1
ATOM 773 C C . LYS A 1 98 ? -20.362 -8.672 20.521 1.00 53.34 98 LYS A C 1
ATOM 775 O O . LYS A 1 98 ? -19.986 -9.315 21.497 1.00 53.34 98 LYS A O 1
ATOM 780 N N . HIS A 1 99 ? -20.008 -9.010 19.280 1.00 51.22 99 HIS A N 1
ATOM 781 C CA . HIS A 1 99 ? -19.123 -10.148 18.985 1.00 51.22 99 HIS A CA 1
ATOM 782 C C . HIS A 1 99 ? -17.630 -9.786 18.993 1.00 51.22 99 HIS A C 1
ATOM 784 O O . HIS A 1 99 ? -16.799 -10.676 19.149 1.00 51.22 99 HIS A O 1
ATOM 790 N N . VAL A 1 100 ? -17.284 -8.500 18.874 1.00 54.53 100 VAL A N 1
ATOM 791 C CA . VAL A 1 100 ? -15.885 -8.036 18.896 1.00 54.53 100 VAL A CA 1
ATOM 792 C C . VAL A 1 100 ? -15.380 -7.909 20.335 1.00 54.53 100 VAL A C 1
ATOM 794 O O . VAL A 1 100 ? -14.284 -8.365 20.647 1.00 54.53 100 VAL A O 1
ATOM 797 N N . GLU A 1 101 ? -16.216 -7.388 21.237 1.00 52.12 101 GLU A N 1
ATOM 798 C CA . GLU A 1 101 ? -15.884 -7.232 22.663 1.00 52.12 101 GLU A CA 1
ATOM 799 C C . GLU A 1 101 ? -15.833 -8.572 23.419 1.00 52.12 101 GLU A C 1
ATOM 801 O O . GLU A 1 101 ? -14.988 -8.744 24.294 1.00 52.12 101 GLU A O 1
ATOM 806 N N . LYS A 1 102 ? -16.631 -9.581 23.026 1.00 48.97 102 LYS A N 1
ATOM 807 C CA . LYS A 1 102 ? -16.604 -10.922 23.655 1.00 48.97 102 LYS A CA 1
ATOM 808 C C . LYS A 1 102 ? -15.246 -11.632 23.575 1.00 48.97 102 LYS A C 1
ATOM 810 O O . LYS A 1 102 ? -14.979 -12.507 24.392 1.00 48.97 102 LYS A O 1
ATOM 815 N N . HIS A 1 103 ? -14.394 -11.272 22.616 1.00 49.59 103 HIS A N 1
ATOM 816 C CA . HIS A 1 103 ? -13.025 -11.789 22.520 1.00 49.59 103 HIS A CA 1
ATOM 817 C C . HIS A 1 103 ? -11.980 -10.891 23.200 1.00 49.59 103 HIS A C 1
ATOM 819 O O . HIS A 1 103 ? -10.822 -11.289 23.303 1.00 49.59 103 HIS A O 1
ATOM 825 N N . GLN A 1 104 ? -12.372 -9.705 23.669 1.00 51.47 104 GLN A N 1
ATOM 826 C CA . GLN A 1 104 ? -11.494 -8.734 24.320 1.00 51.47 104 GLN A CA 1
ATOM 827 C C . GLN A 1 104 ? -11.510 -8.859 25.854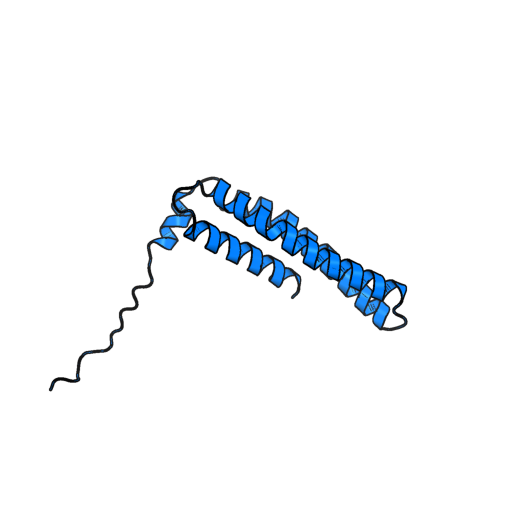 1.00 51.47 104 GLN A C 1
ATOM 829 O O . GLN A 1 104 ? -10.503 -8.558 26.492 1.00 51.47 104 GLN A O 1
ATOM 834 N N . ASP A 1 105 ? -12.598 -9.376 26.439 1.00 49.62 105 ASP A N 1
ATOM 835 C CA . ASP A 1 105 ? -12.721 -9.604 27.891 1.00 49.62 105 ASP A CA 1
ATOM 836 C C . ASP A 1 105 ? -11.954 -10.828 28.413 1.00 49.62 105 ASP A C 1
ATOM 838 O O . ASP A 1 105 ? -11.760 -10.974 29.622 1.00 49.62 105 ASP A O 1
ATOM 842 N N . VAL A 1 106 ? -11.438 -11.690 27.533 1.00 52.78 106 VAL A N 1
ATOM 843 C CA . VAL A 1 106 ? -10.482 -12.725 27.942 1.00 52.78 106 VAL A CA 1
ATOM 844 C C . VAL A 1 106 ? -9.091 -12.097 27.960 1.00 52.78 106 VAL A C 1
ATOM 846 O O . VAL A 1 106 ? -8.288 -12.282 27.046 1.00 52.78 106 VAL A O 1
ATOM 849 N N . LYS A 1 107 ? -8.783 -11.328 29.014 1.00 51.97 107 LYS A N 1
ATOM 850 C CA . LYS A 1 107 ? -7.377 -11.099 29.374 1.00 51.97 107 LYS A CA 1
ATOM 851 C C . LYS A 1 107 ? -6.734 -12.488 29.497 1.00 51.97 107 LYS A C 1
ATOM 853 O O . LYS A 1 107 ? -7.277 -13.302 30.243 1.00 51.97 107 LYS A O 1
ATOM 858 N N . PRO A 1 108 ? -5.624 -12.799 28.803 1.00 56.38 108 PRO A N 1
ATOM 859 C CA . PRO A 1 108 ? -4.877 -14.003 29.117 1.00 56.38 108 PRO A CA 1
ATOM 860 C C . PRO A 1 108 ? -4.402 -13.837 30.558 1.00 56.38 108 PRO A C 1
ATOM 862 O O . PRO A 1 108 ? -3.514 -13.031 30.846 1.00 56.38 108 PRO A O 1
ATOM 865 N N . THR A 1 109 ? -5.066 -14.520 31.485 1.00 54.91 109 THR A N 1
ATOM 866 C CA . THR A 1 109 ? -4.576 -14.655 32.846 1.00 54.91 109 THR A CA 1
ATOM 867 C C . THR A 1 109 ? -3.296 -15.453 32.716 1.00 54.91 109 THR A C 1
ATOM 869 O O . THR A 1 109 ? -3.324 -16.662 32.498 1.00 54.91 109 THR A O 1
ATOM 872 N N . TYR A 1 110 ? -2.161 -14.763 32.775 1.00 64.06 110 TYR A N 1
ATOM 873 C CA . TYR A 1 110 ? -0.893 -15.411 33.047 1.00 64.06 110 TYR A CA 1
ATOM 874 C C . TYR A 1 110 ? -0.979 -15.902 34.490 1.00 64.06 110 TYR A C 1
ATOM 876 O O . TYR A 1 110 ? -0.555 -15.218 35.421 1.00 64.06 110 TYR A O 1
ATOM 884 N N . GLU A 1 111 ? -1.597 -17.066 34.686 1.00 57.56 111 GLU A N 1
ATOM 885 C CA . GLU A 1 111 ? -1.328 -17.890 35.851 1.00 57.56 111 GLU A CA 1
ATOM 886 C C . GLU A 1 111 ? 0.137 -18.288 35.727 1.00 57.56 111 GLU A C 1
ATOM 888 O O . GLU A 1 111 ? 0.506 -19.291 35.120 1.00 57.56 111 GLU A O 1
ATOM 893 N N . TRP A 1 112 ? 1.008 -17.436 36.263 1.00 58.19 112 TRP A N 1
ATOM 894 C CA . TRP A 1 112 ? 2.336 -17.852 36.647 1.00 58.19 112 TRP A CA 1
ATOM 895 C C . TRP A 1 112 ? 2.145 -18.880 37.761 1.00 58.19 112 TRP A C 1
ATOM 897 O O . TRP A 1 112 ? 2.236 -18.558 38.942 1.00 58.19 112 TRP A O 1
ATOM 907 N N . THR A 1 113 ? 1.887 -20.136 37.394 1.00 59.88 113 THR A N 1
ATOM 908 C CA . THR A 1 113 ? 2.160 -21.306 38.229 1.00 59.88 113 THR A CA 1
ATOM 909 C C . THR A 1 113 ? 3.674 -21.446 38.379 1.00 59.88 113 THR A C 1
ATOM 911 O O . THR A 1 113 ? 4.290 -22.423 37.970 1.00 59.88 113 THR A O 1
ATOM 914 N N . GLY A 1 114 ? 4.294 -20.420 38.962 1.00 57.28 114 GLY A N 1
ATOM 915 C CA . GLY A 1 114 ? 5.516 -20.540 39.723 1.00 57.28 114 GLY A CA 1
ATOM 916 C C . GLY A 1 114 ? 5.093 -21.049 41.085 1.00 57.28 114 GLY A C 1
ATOM 917 O O . GLY A 1 114 ? 4.804 -20.272 41.988 1.00 57.28 114 GLY A O 1
ATOM 918 N N . SER A 1 115 ? 4.983 -22.369 41.189 1.00 58.66 115 SER A N 1
ATOM 919 C CA . SER A 1 115 ? 4.870 -23.084 42.450 1.00 58.66 115 SER A CA 1
ATOM 920 C C . SER A 1 115 ? 5.858 -22.501 43.460 1.00 58.66 115 SER A C 1
ATOM 922 O O . SER A 1 115 ? 7.074 -22.653 43.325 1.00 58.66 115 SER A O 1
ATOM 924 N N . SER A 1 116 ? 5.318 -21.836 44.471 1.00 59.00 116 SER A N 1
ATOM 925 C CA . SER A 1 116 ? 5.979 -21.453 45.707 1.00 59.00 116 SER A CA 1
ATOM 926 C C . SER A 1 116 ? 6.444 -22.712 46.445 1.00 59.00 116 SER A C 1
ATOM 928 O O . SER A 1 116 ? 5.757 -23.242 47.309 1.00 59.00 116 SER A O 1
ATOM 930 N N . ARG A 1 117 ? 7.628 -23.214 46.081 1.00 59.12 117 ARG A N 1
ATOM 931 C CA . ARG A 1 117 ? 8.400 -24.203 46.855 1.00 59.12 117 ARG A CA 1
ATOM 932 C C . ARG A 1 117 ? 9.808 -23.685 47.143 1.00 59.12 117 ARG A C 1
ATOM 934 O O . ARG A 1 117 ? 10.794 -24.370 46.914 1.00 59.12 117 ARG A O 1
ATOM 941 N N . ALA A 1 118 ? 9.887 -22.446 47.611 1.00 56.41 118 ALA A N 1
ATOM 942 C CA . ALA A 1 118 ? 11.110 -21.851 48.143 1.00 56.41 118 ALA A CA 1
ATOM 943 C C . ALA A 1 118 ? 10.816 -21.274 49.534 1.00 56.41 118 ALA A C 1
ATOM 945 O O . ALA A 1 118 ? 10.963 -20.080 49.772 1.00 56.41 118 ALA A O 1
ATOM 946 N N . SER A 1 119 ? 10.265 -22.107 50.417 1.00 55.75 119 SER A N 1
ATOM 947 C CA . SER A 1 119 ? 10.063 -21.835 51.846 1.00 55.75 119 SER A CA 1
ATOM 948 C C . SER A 1 119 ? 9.828 -23.159 52.588 1.00 55.75 119 SER A C 1
ATOM 950 O O . SER A 1 119 ? 8.817 -23.304 53.261 1.00 55.75 119 SER A O 1
ATOM 952 N N . GLU A 1 120 ? 10.720 -24.134 52.404 1.00 44.12 120 GLU A N 1
ATOM 953 C CA . GLU A 1 120 ? 10.948 -25.266 53.320 1.00 44.12 120 GLU A CA 1
ATOM 954 C C . GLU A 1 120 ? 12.442 -25.594 53.313 1.00 44.12 120 GLU A C 1
ATOM 956 O O . GLU A 1 120 ? 13.031 -25.561 52.204 1.00 44.12 120 GLU A O 1
#

Secondary structure (DSSP, 8-state):
-HHHHHHHHHHHHHHHHHHH-SSS-HHHHHHHHHHHHHHHHHHHHHHHHHHHHHHHHH--THHHHHHHHHHHHHHHHHHHHHHHHHHHHHHHHTT-THHHHTTTS---------------

Radius of gyration: 21.52 Å; chains: 1; bounding box: 40×33×74 Å

Foldseek 3Di:
DLLVVLVVQLVVLLVVLCVVCVPDQSVVSSVVSCVVSVVVSVVVLVVQLVVLVVQCVPPDDPSNVVSVVSNVCSVVSNCCSNVVVVVCVCVVCVRPPVVVVVVVVCPPPPPPPPPPPPPD

Sequence (120 aa):
GYSINDTIVVFDRIREELKLNPDTKLRDVINNAINKVFTRSLLTSATTFLASIALFIWGGGVINDLAFTFLVGVVTGTFSSIFIASPIFFWYHKGDRKHVEKHQDVKPTYEWTGSSRASE